Protein AF-A0A1S8C4P8-F1 (afdb_monomer_lite)

Radius of gyration: 25.52 Å; chains: 1; bounding box: 87×51×57 Å

Foldseek 3Di:
DDDDDDDDDDDPDDDDDDDDDDDDDDDDPPDDDDDDDDDDDPPPPPPDPPDDPPPPVDQKDKDWQFPDFDDDPCPLAHQDVNDHDDVSSVVVVCNTGVPVVVCVVVVWDKDWDFQDADPVGGTTTMMITGGVPVVVVVVVVNVVSCVVRPCPPRDDPVD

Secondary structure (DSSP, 8-state):
-------------PPPPP---PPPPPPPP-----S-------PPP--PPP--TT-TT-SSEEEES-SSPPPPTTTTTS-BTTB-SHHHHHHHHHHHTTTHHHHHHH---EEEEEEEE-TTS-EEEEEEE--TT-HHHHHHHHHHHHHHS--TT---TT-

Structure (mmCIF, N/CA/C/O backbone):
data_AF-A0A1S8C4P8-F1
#
_entry.id   AF-A0A1S8C4P8-F1
#
loop_
_atom_site.group_PDB
_atom_site.id
_atom_site.type_symbol
_atom_site.label_atom_id
_atom_site.label_alt_id
_atom_site.label_comp_id
_atom_site.label_asym_id
_atom_site.label_entity_id
_atom_site.label_seq_id
_atom_site.pdbx_PDB_ins_code
_atom_site.Cartn_x
_atom_site.Cartn_y
_atom_site.Cartn_z
_atom_site.occupancy
_atom_site.B_iso_or_equiv
_atom_site.auth_seq_id
_atom_site.auth_comp_id
_atom_site.auth_asym_id
_atom_site.auth_atom_id
_atom_site.pdbx_PDB_model_num
ATOM 1 N N . MET A 1 1 ? 58.813 -31.961 -1.786 1.00 43.78 1 MET A N 1
ATOM 2 C CA . MET A 1 1 ? 57.890 -30.945 -2.345 1.00 43.78 1 MET A CA 1
ATOM 3 C C . MET A 1 1 ? 57.169 -31.610 -3.517 1.00 43.78 1 MET A C 1
ATOM 5 O O . MET A 1 1 ? 57.755 -31.668 -4.580 1.00 43.78 1 MET A O 1
ATOM 9 N N . GLY A 1 2 ? 56.056 -32.346 -3.392 1.00 32.25 2 GLY A N 1
ATOM 10 C CA . GLY A 1 2 ? 54.810 -32.097 -2.646 1.00 32.25 2 GLY A CA 1
ATOM 11 C C . GLY A 1 2 ? 53.901 -31.171 -3.472 1.00 32.25 2 GLY A C 1
ATOM 12 O O . GLY A 1 2 ? 54.128 -29.974 -3.393 1.00 32.25 2 GLY A O 1
ATOM 13 N N . ALA A 1 3 ? 53.168 -31.704 -4.469 1.00 34.41 3 ALA A N 1
ATOM 14 C CA . ALA A 1 3 ? 51.688 -31.753 -4.601 1.00 34.41 3 ALA A CA 1
ATOM 15 C C . ALA A 1 3 ? 50.987 -30.369 -4.510 1.00 34.41 3 ALA A C 1
ATOM 17 O O . ALA A 1 3 ? 51.318 -29.574 -3.648 1.00 34.41 3 ALA A O 1
ATOM 18 N N . VAL A 1 4 ? 50.011 -29.984 -5.340 1.00 37.03 4 VAL A N 1
ATOM 19 C CA . VAL A 1 4 ? 48.684 -30.594 -5.543 1.00 37.03 4 VAL A CA 1
ATOM 20 C C . VAL A 1 4 ? 48.044 -29.963 -6.799 1.00 37.03 4 VAL A C 1
ATOM 22 O O . VAL A 1 4 ? 48.158 -28.758 -7.014 1.00 37.03 4 VAL A O 1
ATOM 25 N N . GLY A 1 5 ? 47.367 -30.772 -7.621 1.00 34.94 5 GLY A N 1
ATOM 26 C CA . GLY A 1 5 ? 46.522 -30.311 -8.727 1.00 34.94 5 GLY A CA 1
ATOM 27 C C . GLY A 1 5 ? 45.109 -29.929 -8.278 1.00 34.94 5 GLY A C 1
ATOM 28 O O . GLY A 1 5 ? 44.652 -30.364 -7.227 1.00 34.94 5 GLY A O 1
ATOM 29 N N . HIS A 1 6 ? 44.381 -29.181 -9.109 1.00 34.62 6 HIS A N 1
ATOM 30 C CA . HIS A 1 6 ? 42.931 -29.072 -8.964 1.00 34.62 6 HIS A CA 1
ATOM 31 C C . HIS A 1 6 ? 42.226 -29.252 -10.308 1.00 34.62 6 HIS A C 1
ATOM 33 O O . HIS A 1 6 ? 42.288 -28.419 -11.207 1.00 34.62 6 HIS A O 1
ATOM 39 N N . HIS A 1 7 ? 41.558 -30.398 -10.399 1.00 34.75 7 HIS A N 1
ATOM 40 C CA . HIS A 1 7 ? 40.486 -30.712 -11.327 1.00 34.75 7 HIS A CA 1
ATOM 41 C C . HIS A 1 7 ? 39.233 -29.903 -10.934 1.00 34.75 7 HIS A C 1
ATOM 43 O O . HIS A 1 7 ? 38.901 -29.821 -9.750 1.00 34.75 7 HIS A O 1
ATOM 49 N N . ALA A 1 8 ? 38.504 -29.380 -11.918 1.00 36.59 8 ALA A N 1
ATOM 50 C CA . ALA A 1 8 ? 37.075 -29.058 -11.832 1.00 36.59 8 ALA A CA 1
ATOM 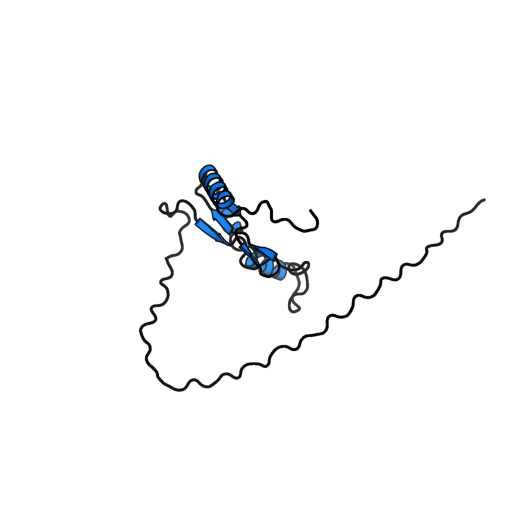51 C C . ALA A 1 8 ? 36.512 -29.248 -13.255 1.00 36.59 8 ALA A C 1
ATOM 53 O O . ALA A 1 8 ? 36.852 -28.496 -14.161 1.00 36.59 8 ALA A O 1
ATOM 54 N N . ALA A 1 9 ? 35.973 -30.418 -13.607 1.00 36.00 9 ALA A N 1
ATOM 55 C CA . ALA A 1 9 ? 34.616 -30.897 -13.312 1.00 36.00 9 ALA A CA 1
ATOM 56 C C . ALA A 1 9 ? 33.538 -29.942 -13.857 1.00 36.00 9 ALA A C 1
ATOM 58 O O . ALA A 1 9 ? 33.342 -28.838 -13.359 1.00 36.00 9 ALA A O 1
ATOM 59 N N . GLY A 1 10 ? 32.884 -30.386 -14.932 1.00 33.56 10 GLY A N 1
ATOM 60 C CA . GLY A 1 10 ? 31.902 -29.623 -15.684 1.00 33.56 10 GLY A CA 1
ATOM 61 C C . GLY A 1 10 ? 30.528 -29.539 -15.027 1.00 33.56 10 GLY A C 1
ATOM 62 O O . GLY A 1 10 ? 30.098 -30.430 -14.302 1.00 33.56 10 GLY A O 1
ATOM 63 N N . GLY A 1 11 ? 29.810 -28.483 -15.396 1.00 31.20 11 GLY A N 1
ATOM 64 C CA . GLY A 1 11 ? 28.367 -28.364 -15.262 1.00 31.20 11 GLY A CA 1
ATOM 65 C C . GLY A 1 11 ? 27.824 -27.726 -16.533 1.00 31.20 11 GLY A C 1
ATOM 66 O O . GLY A 1 11 ? 27.981 -26.527 -16.744 1.00 31.20 11 GLY A O 1
ATOM 67 N N . ARG A 1 12 ? 27.227 -28.533 -17.418 1.00 35.56 12 ARG A N 1
ATOM 68 C CA . ARG A 1 12 ? 26.426 -28.029 -18.539 1.00 35.56 12 ARG A CA 1
ATOM 69 C C . ARG A 1 12 ? 25.184 -27.366 -17.948 1.00 35.56 12 ARG A C 1
ATOM 71 O O . ARG A 1 12 ? 24.341 -28.058 -17.387 1.00 35.56 12 ARG A O 1
ATOM 78 N N . VAL A 1 13 ? 25.062 -26.050 -18.087 1.00 38.53 13 VAL A N 1
ATOM 79 C CA . VAL A 1 13 ? 23.787 -25.367 -17.854 1.00 38.53 13 VAL A CA 1
ATOM 80 C C . VAL A 1 13 ? 22.881 -25.724 -19.028 1.00 38.53 13 VAL A C 1
ATOM 82 O O . VAL A 1 13 ? 23.173 -25.391 -20.177 1.00 38.53 13 VAL A O 1
ATOM 85 N N . ALA A 1 14 ? 21.831 -26.491 -18.743 1.00 37.50 14 ALA A N 1
ATOM 86 C CA . ALA A 1 14 ? 20.789 -26.818 -19.701 1.00 37.50 14 ALA A CA 1
ATOM 87 C C . ALA A 1 14 ? 20.156 -25.518 -20.222 1.00 37.50 14 ALA A C 1
ATOM 89 O O . ALA A 1 14 ? 19.721 -24.674 -19.439 1.00 37.50 14 ALA A O 1
ATOM 90 N N . GLY A 1 15 ? 20.143 -25.350 -21.546 1.00 32.50 15 GLY A N 1
ATOM 91 C CA . GLY A 1 15 ? 19.503 -24.218 -22.203 1.00 32.50 15 GLY A CA 1
ATOM 92 C C . GLY A 1 15 ? 18.011 -24.184 -21.885 1.00 32.50 15 GLY A C 1
ATOM 93 O O . GLY A 1 15 ? 17.302 -25.167 -22.099 1.00 32.50 15 GLY A O 1
ATOM 94 N N . ALA A 1 16 ? 17.542 -23.049 -21.373 1.00 35.53 16 ALA A N 1
ATOM 95 C CA . ALA A 1 16 ? 16.120 -22.760 -21.266 1.00 35.53 16 ALA A CA 1
ATOM 96 C C . ALA A 1 16 ? 15.500 -22.710 -22.679 1.00 35.53 16 ALA A C 1
ATOM 98 O O . ALA A 1 16 ? 16.127 -22.163 -23.593 1.00 35.53 16 ALA A O 1
ATOM 99 N N . PRO A 1 17 ? 14.297 -23.270 -22.898 1.00 35.81 17 PRO A N 1
ATOM 100 C CA . PRO A 1 17 ? 13.660 -23.224 -24.205 1.00 35.81 17 PRO A CA 1
ATOM 101 C C . PRO A 1 17 ? 13.268 -21.783 -24.552 1.00 35.81 17 PRO A C 1
ATOM 103 O O . PRO A 1 17 ? 12.730 -21.047 -23.724 1.00 35.81 17 PRO A O 1
ATOM 106 N N . ALA A 1 18 ? 13.547 -21.390 -25.795 1.00 37.06 18 ALA A N 1
ATOM 107 C CA . ALA A 1 18 ? 13.141 -20.112 -26.358 1.00 37.06 18 ALA A CA 1
ATOM 108 C C . ALA A 1 18 ? 11.617 -19.950 -26.249 1.00 37.06 18 ALA A C 1
ATOM 110 O O . ALA A 1 18 ? 10.860 -20.777 -26.759 1.00 37.06 18 ALA A O 1
ATOM 111 N N . ALA A 1 19 ? 11.169 -18.879 -25.591 1.00 39.06 19 ALA A N 1
ATOM 112 C CA . ALA A 1 19 ? 9.766 -18.501 -25.570 1.00 39.06 19 ALA A CA 1
ATOM 113 C C . ALA A 1 19 ? 9.319 -18.194 -27.007 1.00 39.06 19 ALA A C 1
ATOM 115 O O . ALA A 1 19 ? 9.785 -17.245 -27.636 1.00 39.06 19 ALA A O 1
ATOM 116 N N . SER A 1 20 ? 8.438 -19.037 -27.540 1.00 36.31 20 SER A N 1
ATOM 117 C CA . SER A 1 20 ? 7.818 -18.862 -28.848 1.00 36.31 20 SER A CA 1
ATOM 118 C C . SER A 1 20 ? 7.053 -17.539 -28.892 1.00 36.31 20 SER A C 1
ATOM 120 O O . SER A 1 20 ? 6.130 -17.326 -28.106 1.00 36.31 20 SER A O 1
ATOM 122 N N . ALA A 1 21 ? 7.433 -16.659 -29.820 1.00 35.75 21 ALA A N 1
ATOM 123 C CA . ALA A 1 21 ? 6.755 -15.397 -30.076 1.00 35.75 21 ALA A CA 1
ATOM 124 C C . ALA A 1 21 ? 5.304 -15.652 -30.517 1.00 35.75 21 ALA A C 1
ATOM 126 O O . ALA A 1 21 ? 5.055 -16.207 -31.587 1.00 35.75 21 ALA A O 1
ATOM 127 N N . HIS A 1 22 ? 4.342 -15.248 -29.689 1.00 33.88 22 HIS A N 1
ATOM 128 C CA . HIS A 1 22 ? 2.934 -15.235 -30.069 1.00 33.88 22 HIS A CA 1
ATOM 129 C C . HIS A 1 22 ? 2.665 -13.989 -30.935 1.00 33.88 22 HIS A C 1
ATOM 131 O O . HIS A 1 22 ? 3.009 -12.883 -30.507 1.00 33.88 22 HIS A O 1
ATOM 137 N N . PRO A 1 23 ? 2.110 -14.121 -32.155 1.00 36.84 23 PRO A N 1
ATOM 138 C CA . PRO A 1 23 ? 1.876 -12.971 -33.020 1.00 36.84 23 PRO A CA 1
ATOM 139 C C . PRO A 1 23 ? 0.803 -12.044 -32.437 1.00 36.84 23 PRO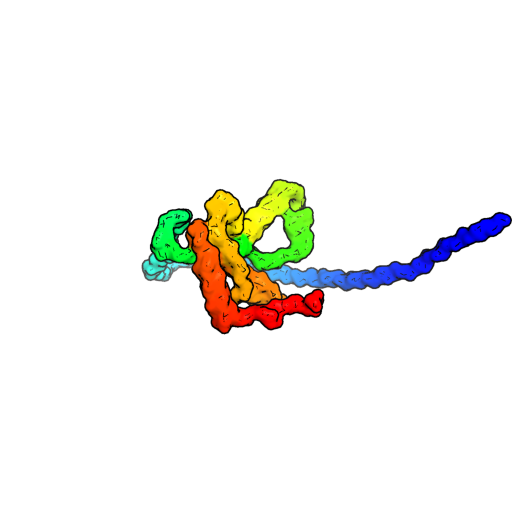 A C 1
ATOM 141 O O . PRO A 1 23 ? -0.261 -12.484 -32.008 1.00 36.84 23 PRO A O 1
ATOM 144 N N . LEU A 1 24 ? 1.093 -10.741 -32.454 1.00 37.44 24 LEU A N 1
ATOM 145 C CA . LEU A 1 24 ? 0.149 -9.682 -32.097 1.00 37.44 24 LEU A CA 1
ATOM 146 C C . LEU A 1 24 ? -1.084 -9.727 -33.023 1.00 37.44 24 LEU A C 1
ATOM 148 O O . LEU A 1 24 ? -0.922 -9.919 -34.233 1.00 37.44 24 LEU A O 1
ATOM 152 N N . PRO A 1 25 ? -2.305 -9.504 -32.504 1.00 37.41 25 PRO A N 1
ATOM 153 C CA . PRO A 1 25 ? -3.499 -9.444 -33.338 1.00 37.41 25 PRO A CA 1
ATOM 154 C C . PRO A 1 25 ? -3.440 -8.253 -34.317 1.00 37.41 25 PRO A C 1
ATOM 156 O O . PRO A 1 25 ? -2.835 -7.218 -34.009 1.00 37.41 25 PRO A O 1
ATOM 159 N N . PRO A 1 26 ? -4.062 -8.368 -35.506 1.00 39.53 26 PRO A N 1
ATOM 160 C CA . PRO A 1 26 ? -4.001 -7.333 -36.529 1.00 39.53 26 PRO A CA 1
ATOM 161 C C . PRO A 1 26 ? -4.684 -6.042 -36.068 1.00 39.53 26 PRO A C 1
ATOM 163 O O . PRO A 1 26 ? -5.746 -6.059 -35.445 1.00 39.53 26 PRO A O 1
ATOM 166 N N . ARG A 1 27 ? -4.070 -4.905 -36.421 1.00 43.75 27 ARG A N 1
ATOM 167 C CA . ARG A 1 27 ? -4.597 -3.558 -36.166 1.00 43.75 27 ARG A CA 1
ATOM 168 C C . ARG A 1 27 ? -6.025 -3.448 -36.706 1.00 43.75 27 ARG A C 1
ATOM 170 O O . ARG A 1 27 ? -6.236 -3.539 -37.916 1.00 43.75 27 ARG A O 1
ATOM 177 N N . ALA A 1 28 ? -6.985 -3.220 -35.811 1.00 36.62 28 ALA A N 1
ATOM 178 C CA . ALA A 1 28 ? -8.348 -2.882 -36.189 1.00 36.62 28 ALA A CA 1
ATOM 179 C C . ALA A 1 28 ? -8.315 -1.622 -37.066 1.00 36.62 28 ALA A C 1
ATOM 181 O O . ALA A 1 28 ? -7.808 -0.575 -36.657 1.00 36.62 28 ALA A O 1
ATOM 182 N N . ARG A 1 29 ? -8.804 -1.740 -38.305 1.00 35.75 29 ARG A N 1
ATOM 183 C CA . ARG A 1 29 ? -8.990 -0.589 -39.191 1.00 35.75 29 ARG A CA 1
ATOM 184 C C . ARG A 1 29 ? -10.010 0.340 -38.540 1.00 35.75 29 ARG A C 1
ATOM 186 O O . ARG A 1 29 ? -11.087 -0.111 -38.163 1.00 35.75 29 ARG A O 1
ATOM 193 N N . ALA A 1 30 ? -9.667 1.621 -38.427 1.00 36.66 30 ALA A N 1
ATOM 194 C CA . ALA A 1 30 ? -10.606 2.659 -38.033 1.00 36.66 30 ALA A CA 1
ATOM 195 C C . ALA A 1 30 ? -11.768 2.673 -39.041 1.00 36.66 30 ALA A C 1
ATOM 197 O O . ALA A 1 30 ? -11.606 3.095 -40.185 1.00 36.66 30 ALA A O 1
ATOM 198 N N . GLY A 1 31 ? -12.916 2.130 -38.636 1.00 32.81 31 GLY A N 1
ATOM 199 C CA . GLY A 1 31 ? -14.156 2.241 -39.389 1.00 32.81 31 GLY A CA 1
ATOM 200 C C . GLY A 1 31 ? -14.630 3.688 -39.347 1.00 32.81 31 GLY A C 1
ATOM 201 O O . GLY A 1 31 ? -14.720 4.280 -38.273 1.00 32.81 31 GLY A O 1
ATOM 202 N N . ALA A 1 32 ? -14.903 4.262 -40.516 1.00 36.88 32 ALA A N 1
ATOM 203 C CA . ALA A 1 32 ? -15.527 5.570 -40.629 1.00 36.88 32 ALA A CA 1
ATOM 204 C C . ALA A 1 32 ? -16.896 5.548 -39.926 1.00 36.88 32 ALA A C 1
ATOM 206 O O . ALA A 1 32 ? -17.772 4.756 -40.272 1.00 36.88 32 ALA A O 1
ATOM 207 N N . VAL A 1 33 ? -17.059 6.408 -38.921 1.00 39.22 33 VAL A N 1
ATOM 208 C CA . VAL A 1 33 ? -18.328 6.637 -38.223 1.00 39.22 33 VAL A CA 1
ATOM 209 C C . VAL A 1 33 ? -19.233 7.458 -39.143 1.00 39.22 33 VAL A C 1
ATOM 211 O O . VAL A 1 33 ? -18.907 8.589 -39.496 1.00 39.22 33 VAL A O 1
ATOM 214 N N . GLY A 1 34 ? -20.351 6.863 -39.566 1.00 36.47 34 GLY A N 1
ATOM 215 C CA . GLY A 1 34 ? -21.430 7.559 -40.270 1.00 36.47 34 GLY A CA 1
ATOM 216 C C . GLY A 1 34 ? -22.225 8.484 -39.335 1.00 36.47 34 GLY A C 1
ATOM 217 O O . GLY A 1 34 ? -22.136 8.348 -38.112 1.00 36.47 34 GLY A O 1
ATOM 218 N N . PRO A 1 35 ? -23.001 9.438 -39.876 1.00 37.56 35 PRO A N 1
ATOM 219 C CA . PRO A 1 35 ? -23.631 10.470 -39.068 1.00 37.56 35 PRO A CA 1
ATOM 220 C C . PRO A 1 35 ? -24.903 9.961 -38.372 1.00 37.56 35 PRO A C 1
ATOM 222 O O . PRO A 1 35 ? -25.773 9.370 -39.003 1.00 37.56 35 PRO A O 1
ATOM 225 N N . GLY A 1 36 ? -25.011 10.278 -37.078 1.00 40.22 36 GLY A N 1
ATOM 226 C CA . GLY A 1 36 ? -26.269 10.542 -36.373 1.00 40.22 36 GLY A CA 1
ATOM 227 C C . GLY A 1 36 ? -27.122 9.342 -35.954 1.00 40.22 36 GLY A C 1
ATOM 228 O O . GLY A 1 36 ? -27.976 8.889 -36.710 1.00 40.22 36 GLY A O 1
ATOM 229 N N . ARG A 1 37 ? -27.004 8.940 -34.681 1.00 39.03 37 ARG A N 1
ATOM 230 C CA . ARG A 1 37 ? -28.150 8.508 -33.860 1.00 39.03 37 ARG A CA 1
ATOM 231 C C . ARG A 1 37 ? -27.999 9.110 -32.461 1.00 39.03 37 ARG A C 1
ATOM 233 O O . ARG A 1 37 ? -26.884 9.199 -31.958 1.00 39.03 37 ARG A O 1
ATOM 240 N N . ASP A 1 38 ? -29.121 9.576 -31.926 1.00 38.06 38 ASP A N 1
ATOM 241 C CA . ASP A 1 38 ? -29.275 10.518 -30.817 1.00 38.06 38 ASP A CA 1
ATOM 242 C C . ASP A 1 38 ? -28.307 10.353 -29.641 1.00 38.06 38 ASP A C 1
ATOM 244 O O . ASP A 1 38 ? -28.247 9.317 -28.977 1.00 38.06 38 ASP A O 1
ATOM 248 N N . ALA A 1 39 ? -27.613 11.452 -29.342 1.00 41.28 39 ALA A N 1
ATOM 249 C CA . ALA A 1 39 ? -26.961 11.685 -28.068 1.00 41.28 39 ALA A CA 1
ATOM 250 C C . ALA A 1 39 ? -28.047 11.901 -27.003 1.00 41.28 39 ALA A C 1
ATOM 252 O O . ALA A 1 39 ? -28.427 13.028 -26.702 1.00 41.28 39 ALA A O 1
ATOM 253 N N . GLY A 1 40 ? -28.571 10.808 -26.447 1.00 38.31 40 GLY A N 1
ATOM 254 C CA . GLY A 1 40 ? -29.172 10.872 -25.120 1.00 38.31 40 GLY A CA 1
ATOM 255 C C . GLY A 1 40 ? -28.107 11.384 -24.153 1.00 38.31 40 GLY A C 1
ATOM 256 O O . GLY A 1 40 ? -26.979 10.897 -24.200 1.00 38.31 40 GLY A O 1
ATOM 257 N N . ASP A 1 41 ? -28.449 12.387 -23.344 1.00 44.34 41 ASP A N 1
ATOM 258 C CA . ASP A 1 41 ? -27.575 13.050 -22.372 1.00 44.34 41 ASP A CA 1
ATOM 259 C C . ASP A 1 41 ? -26.762 12.046 -21.535 1.00 44.34 41 ASP A C 1
ATOM 261 O O . ASP A 1 41 ? -27.170 11.600 -20.459 1.00 44.34 41 ASP A O 1
ATOM 265 N N . VAL A 1 42 ? -25.563 11.698 -22.009 1.00 47.94 42 VAL A N 1
ATOM 266 C CA . VAL A 1 42 ? -24.545 11.039 -21.195 1.00 47.94 42 VAL A CA 1
ATOM 267 C C . VAL A 1 42 ? -23.923 12.142 -20.359 1.00 47.94 42 VAL A C 1
ATOM 269 O O . VAL A 1 42 ? -22.938 12.771 -20.745 1.00 47.94 42 VAL A O 1
ATOM 272 N N . HIS A 1 43 ? -24.544 12.411 -19.211 1.00 39.22 43 HIS A N 1
ATOM 273 C CA . HIS A 1 43 ? -23.963 13.283 -18.201 1.00 39.22 43 HIS A CA 1
ATOM 274 C C . HIS A 1 43 ? -22.580 12.714 -17.840 1.00 39.22 43 HIS A C 1
ATOM 276 O O . HIS A 1 43 ? -22.514 11.570 -17.374 1.00 39.22 43 HIS A O 1
ATOM 282 N N . PRO A 1 44 ? -21.468 13.444 -18.057 1.00 46.81 44 PRO A N 1
ATOM 283 C CA . PRO A 1 44 ? -20.151 12.949 -17.675 1.00 46.81 44 PRO A CA 1
ATOM 284 C C . PRO A 1 44 ? -20.180 12.614 -16.178 1.00 46.81 44 PRO A C 1
ATOM 286 O O . PRO A 1 44 ? -20.800 13.367 -15.412 1.00 46.81 44 PRO A O 1
ATOM 289 N N . PRO A 1 45 ? -19.559 11.504 -15.727 1.00 44.75 45 PRO A N 1
ATOM 290 C CA . PRO A 1 45 ? -19.534 11.182 -14.308 1.00 44.75 45 PRO A CA 1
ATOM 291 C C . PRO A 1 45 ? -19.015 12.414 -13.579 1.00 44.75 45 PRO A C 1
ATOM 293 O O . PRO A 1 45 ? -17.937 12.919 -13.899 1.00 44.75 45 PRO A O 1
ATOM 296 N N . ARG A 1 46 ? -19.825 12.957 -12.661 1.00 46.84 46 ARG A N 1
ATOM 297 C CA . ARG A 1 46 ? -19.433 14.129 -11.880 1.00 46.84 46 ARG A CA 1
ATOM 298 C C . ARG A 1 46 ? -18.199 13.722 -11.093 1.00 46.84 46 ARG A C 1
ATOM 300 O O . ARG A 1 46 ? -18.312 13.040 -10.076 1.00 46.84 46 ARG A O 1
ATOM 307 N N . LEU A 1 47 ? -17.029 14.106 -11.591 1.00 47.81 47 LEU A N 1
ATOM 308 C CA . LEU A 1 47 ? -15.789 13.987 -10.852 1.00 47.81 47 LEU A CA 1
ATOM 309 C C . LEU A 1 47 ? -16.010 14.801 -9.581 1.00 47.81 47 LEU A C 1
ATOM 311 O O . LEU A 1 47 ? -16.233 16.012 -9.641 1.00 47.81 47 LEU A O 1
ATOM 315 N N . ARG A 1 48 ? -16.056 14.121 -8.429 1.00 50.59 48 ARG A N 1
ATOM 316 C CA . ARG A 1 48 ? -16.054 14.827 -7.147 1.00 50.59 48 ARG A CA 1
ATOM 317 C C . ARG A 1 48 ? -14.827 15.741 -7.146 1.00 50.59 48 ARG A C 1
ATOM 319 O O . ARG A 1 48 ? -13.785 15.333 -7.668 1.00 50.59 48 ARG A O 1
ATOM 326 N N . PRO A 1 49 ? -14.945 16.959 -6.592 1.00 49.22 49 PRO A N 1
ATOM 327 C CA . PRO A 1 49 ? -13.787 17.823 -6.443 1.00 49.22 49 PRO A CA 1
ATOM 328 C C . PRO A 1 49 ? -12.667 17.049 -5.730 1.00 49.22 49 PRO A C 1
ATOM 330 O O . PRO A 1 49 ? -12.972 16.176 -4.906 1.00 49.22 49 PRO A O 1
ATOM 333 N N . PRO A 1 50 ? -11.394 17.320 -6.066 1.00 54.19 50 PRO A N 1
ATOM 334 C CA . PRO A 1 50 ? -10.265 16.651 -5.437 1.00 54.19 50 PRO A CA 1
ATOM 335 C C . PRO A 1 50 ? -10.408 16.749 -3.919 1.00 54.19 50 PRO A C 1
ATOM 337 O O . PRO A 1 50 ? -10.647 17.827 -3.375 1.00 54.19 50 PRO A O 1
ATOM 340 N N . VAL A 1 51 ? -10.325 15.605 -3.239 1.00 57.34 51 VAL A N 1
ATOM 341 C CA . VAL A 1 51 ? -10.410 15.557 -1.779 1.00 57.34 51 VAL A CA 1
ATOM 342 C C . VAL A 1 51 ? -9.224 16.342 -1.236 1.00 57.34 51 VAL A C 1
ATOM 344 O O . VAL A 1 51 ? -8.071 15.951 -1.417 1.00 57.34 51 VAL A O 1
ATOM 347 N N . HIS A 1 52 ? -9.504 17.479 -0.607 1.00 55.34 52 HIS A N 1
ATOM 348 C CA . HIS A 1 52 ? -8.473 18.263 0.048 1.00 55.34 52 HIS A CA 1
ATOM 349 C C . HIS A 1 52 ? -7.934 17.476 1.255 1.00 55.34 52 HIS A C 1
ATOM 351 O O . HIS A 1 52 ? -8.741 16.900 1.989 1.00 55.34 52 HIS A O 1
ATOM 357 N N . PRO A 1 53 ? -6.616 17.510 1.536 1.00 52.00 53 PRO A N 1
ATOM 358 C CA . PRO A 1 53 ? -5.996 16.878 2.712 1.00 52.00 53 PRO A CA 1
ATOM 359 C C . PRO A 1 53 ? -6.531 17.328 4.093 1.00 52.00 53 PRO A C 1
ATOM 361 O O . PRO A 1 53 ? -5.979 16.946 5.116 1.00 52.00 53 PRO A O 1
ATOM 364 N N . GLY A 1 54 ? -7.597 18.135 4.145 1.00 52.69 54 GLY A N 1
ATOM 365 C CA . GLY A 1 54 ? -8.261 18.610 5.360 1.00 52.69 54 GLY A CA 1
ATOM 366 C C . GLY A 1 54 ? -9.783 18.424 5.371 1.00 52.69 54 GLY A C 1
ATOM 367 O O . GLY A 1 54 ? -10.448 19.038 6.204 1.00 52.69 54 GLY A O 1
ATOM 368 N N . ASP A 1 55 ? -10.366 17.626 4.464 1.00 59.22 55 ASP A N 1
ATOM 369 C CA . ASP A 1 55 ? -11.809 17.346 4.497 1.00 59.22 55 ASP A CA 1
ATOM 370 C C . ASP A 1 55 ? -12.177 16.498 5.729 1.00 59.22 55 ASP A C 1
ATOM 372 O O . ASP A 1 55 ? -12.068 15.270 5.747 1.00 59.22 55 ASP A O 1
ATOM 376 N N . GLN A 1 56 ? -12.658 17.174 6.774 1.00 58.44 56 GLN A N 1
ATOM 377 C CA . GLN A 1 56 ? -13.047 16.574 8.050 1.00 58.44 56 GLN A CA 1
ATOM 378 C C . GLN A 1 56 ? -14.340 15.742 7.993 1.00 58.44 56 GLN A C 1
ATOM 380 O O . GLN A 1 56 ? -14.827 15.286 9.034 1.00 58.44 56 GLN A O 1
ATOM 385 N N . ARG A 1 57 ? -14.922 15.507 6.813 1.00 64.06 57 ARG A N 1
ATOM 386 C CA . ARG A 1 57 ? -16.082 14.613 6.661 1.00 64.06 57 ARG A CA 1
ATOM 387 C C . ARG A 1 57 ? -15.677 13.159 6.456 1.00 64.06 57 ARG A C 1
ATOM 389 O O . ARG A 1 57 ? -16.407 12.263 6.874 1.00 64.06 57 ARG A O 1
ATOM 396 N N . LEU A 1 58 ? -14.516 12.913 5.850 1.00 60.88 58 LEU A N 1
ATOM 397 C CA . LEU A 1 58 ? -13.978 11.567 5.674 1.00 60.88 58 LEU A CA 1
ATOM 398 C C . LEU A 1 58 ? -13.131 11.202 6.896 1.00 60.88 58 LEU A C 1
ATOM 400 O O . LEU A 1 58 ? -12.280 11.979 7.333 1.00 60.88 58 LEU A O 1
ATOM 404 N N . ARG A 1 59 ? -13.394 10.034 7.487 1.00 78.00 59 ARG A N 1
ATOM 405 C CA . ARG A 1 59 ? -12.560 9.485 8.571 1.00 78.00 59 ARG A CA 1
ATOM 406 C C . ARG A 1 59 ? -11.398 8.655 8.037 1.00 78.00 59 ARG A C 1
ATOM 408 O O . ARG A 1 59 ? -10.343 8.628 8.649 1.00 78.00 59 ARG A O 1
ATOM 415 N N . VAL A 1 60 ? -11.584 8.036 6.872 1.00 91.19 60 VAL A N 1
ATOM 416 C CA . VAL A 1 60 ? -10.553 7.274 6.169 1.00 91.19 60 VAL A CA 1
ATOM 417 C C . VAL A 1 60 ? -10.665 7.553 4.674 1.00 91.19 60 VAL A C 1
ATOM 419 O O . VAL A 1 60 ? -11.770 7.551 4.124 1.00 91.19 60 VAL A O 1
ATOM 422 N N . LEU A 1 61 ? -9.530 7.791 4.020 1.00 93.88 61 LEU A N 1
ATOM 423 C CA . LEU A 1 61 ? -9.424 7.827 2.565 1.00 93.88 61 LEU A CA 1
ATOM 424 C C . LEU A 1 61 ? -8.971 6.460 2.045 1.00 93.88 61 LEU A C 1
ATOM 426 O O . LEU A 1 61 ? -8.082 5.831 2.617 1.00 93.88 61 LEU A O 1
ATOM 430 N N . LEU A 1 62 ? -9.597 6.024 0.951 1.00 93.81 62 LEU A N 1
ATOM 431 C CA . LEU A 1 62 ? -9.317 4.765 0.269 1.00 93.81 62 LEU A CA 1
ATOM 432 C C . LEU A 1 62 ? -8.644 5.041 -1.077 1.00 93.81 62 LEU A C 1
ATOM 434 O O . LEU A 1 62 ? -9.183 5.790 -1.894 1.00 93.81 62 LEU A O 1
ATOM 438 N N . ALA A 1 63 ? -7.502 4.407 -1.319 1.00 93.31 63 ALA A N 1
ATOM 439 C CA . ALA A 1 63 ? -6.783 4.465 -2.589 1.00 93.31 63 ALA A CA 1
ATOM 440 C C . ALA A 1 63 ? -6.090 3.122 -2.868 1.00 93.31 63 ALA A C 1
ATOM 442 O O . ALA A 1 63 ? -5.834 2.366 -1.932 1.00 93.31 63 ALA A O 1
ATOM 443 N N . PRO A 1 64 ? -5.755 2.780 -4.120 1.00 94.06 64 PRO A N 1
ATOM 444 C CA . PRO A 1 64 ? -4.807 1.699 -4.358 1.00 94.06 64 PRO A CA 1
ATOM 445 C C . PRO A 1 64 ? -3.409 2.112 -3.863 1.00 94.06 64 PRO A C 1
ATOM 447 O O . PRO A 1 64 ? -3.047 3.288 -3.916 1.00 94.06 64 PRO A O 1
ATOM 450 N N . VAL A 1 65 ? -2.603 1.155 -3.395 1.00 96.06 65 VAL A N 1
ATOM 451 C CA . VAL A 1 65 ? -1.207 1.438 -2.994 1.00 96.06 65 VAL A CA 1
ATOM 452 C C . VAL A 1 65 ? -0.347 1.718 -4.228 1.00 96.06 65 VAL A C 1
ATOM 454 O O . VAL A 1 65 ? 0.373 2.713 -4.285 1.00 96.06 65 VAL A O 1
ATOM 457 N N . CYS A 1 66 ? -0.446 0.843 -5.231 1.00 96.12 66 CYS A N 1
ATOM 458 C CA . CYS A 1 66 ? 0.240 0.964 -6.516 1.00 96.12 66 CYS A CA 1
ATOM 459 C C . CYS A 1 66 ? -0.789 1.157 -7.634 1.00 96.12 66 CYS A C 1
ATOM 461 O O . CYS A 1 66 ? -1.888 0.609 -7.571 1.00 96.12 66 CYS A O 1
ATOM 463 N N . THR A 1 67 ? -0.441 1.905 -8.679 1.00 95.38 67 THR A N 1
ATOM 464 C CA . THR A 1 67 ? -1.335 2.137 -9.8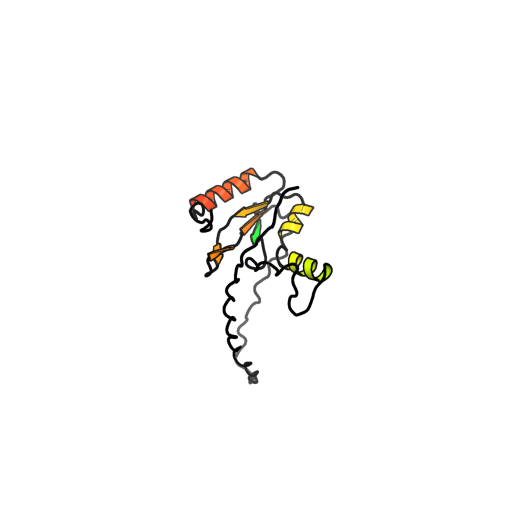35 1.00 95.38 67 THR A CA 1
ATOM 465 C C . THR A 1 67 ? -1.240 1.032 -10.893 1.00 95.38 67 THR A C 1
ATOM 467 O O . THR A 1 67 ? -1.978 1.045 -11.876 1.00 95.38 67 THR A O 1
ATOM 470 N N . LEU A 1 68 ? -0.324 0.080 -10.700 1.00 94.94 68 LEU A N 1
ATOM 471 C CA . LEU A 1 68 ? -0.072 -1.057 -11.576 1.00 94.94 68 LEU A CA 1
ATOM 472 C C . LEU A 1 68 ? 0.039 -2.339 -10.733 1.00 94.94 68 LEU A C 1
ATOM 474 O O . LEU A 1 68 ? 0.494 -2.267 -9.588 1.00 94.94 68 LEU A O 1
ATOM 478 N N . PRO A 1 69 ? -0.303 -3.515 -11.293 1.00 94.75 69 PRO A N 1
ATOM 479 C CA . PRO A 1 69 ? 0.002 -4.801 -10.667 1.00 94.75 69 PRO A CA 1
ATOM 480 C C . PRO A 1 69 ? 1.512 -5.003 -10.457 1.00 94.75 69 PRO A C 1
ATOM 482 O O . PRO A 1 69 ? 2.304 -4.334 -11.136 1.00 94.75 69 PRO A O 1
ATOM 485 N N . PRO A 1 70 ? 1.925 -5.954 -9.591 1.00 95.06 70 PRO A N 1
ATOM 486 C CA . PRO A 1 70 ? 3.332 -6.274 -9.375 1.00 95.06 70 PRO A CA 1
ATOM 487 C C . PRO A 1 70 ? 4.086 -6.477 -10.690 1.00 95.06 70 PRO A C 1
ATOM 489 O O . PRO A 1 70 ? 3.607 -7.133 -11.619 1.00 95.06 70 PRO A O 1
ATOM 492 N N . ARG A 1 71 ? 5.258 -5.849 -10.789 1.00 94.94 71 ARG A N 1
ATOM 493 C CA . ARG A 1 71 ? 6.063 -5.846 -12.013 1.00 94.94 71 ARG A CA 1
ATOM 494 C C . ARG A 1 71 ? 7.083 -6.984 -11.992 1.00 94.94 71 ARG A C 1
ATOM 496 O O . ARG A 1 71 ? 7.592 -7.305 -10.920 1.00 94.94 71 ARG A O 1
ATOM 503 N N . PRO A 1 72 ? 7.411 -7.574 -13.156 1.00 93.25 72 PRO A N 1
ATOM 504 C CA . PRO A 1 72 ? 8.503 -8.533 -13.248 1.00 93.25 72 P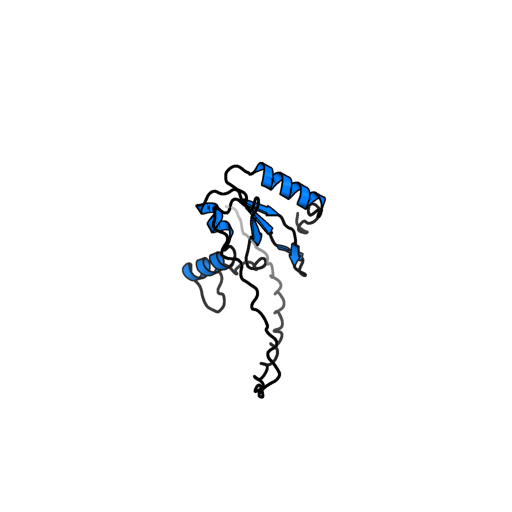RO A CA 1
ATOM 505 C C . PRO A 1 72 ? 9.824 -7.940 -12.752 1.00 93.25 72 PRO A C 1
ATOM 507 O O . PRO A 1 72 ? 10.067 -6.735 -12.876 1.00 93.25 72 PRO A O 1
ATOM 510 N N . VAL A 1 73 ? 10.697 -8.806 -12.239 1.00 92.50 73 VAL A N 1
ATOM 511 C CA . VAL A 1 73 ? 12.078 -8.441 -11.899 1.00 92.50 73 VAL A CA 1
ATOM 512 C C . VAL A 1 73 ? 12.764 -7.839 -13.129 1.00 92.50 73 VAL A C 1
ATOM 514 O O . VAL A 1 73 ? 12.572 -8.316 -14.246 1.00 92.50 73 VAL A O 1
ATOM 517 N N . GLY A 1 74 ? 13.530 -6.766 -12.925 1.00 92.19 74 GLY A N 1
ATOM 518 C CA . GLY A 1 74 ? 14.195 -6.032 -14.003 1.00 92.19 74 GLY A CA 1
ATOM 519 C C . GLY A 1 74 ? 13.327 -4.973 -14.692 1.00 92.19 74 GLY A C 1
ATOM 520 O O . GLY A 1 74 ? 13.807 -4.271 -15.572 1.00 92.19 74 GLY A O 1
ATOM 521 N N . TRP A 1 75 ? 12.046 -4.815 -14.335 1.00 93.56 75 TRP A N 1
ATOM 522 C CA . TRP A 1 75 ? 11.199 -3.795 -14.971 1.00 93.56 75 TRP A CA 1
ATOM 523 C C . TRP A 1 75 ? 11.542 -2.359 -14.533 1.00 93.56 75 TRP A C 1
ATOM 525 O O . TRP A 1 75 ? 11.334 -1.410 -15.289 1.00 93.56 75 TRP A O 1
ATOM 535 N N . PHE A 1 76 ? 12.045 -2.166 -13.310 1.00 92.69 76 PHE A N 1
ATOM 536 C CA . PHE A 1 76 ? 12.324 -0.829 -12.771 1.00 92.69 76 PHE A CA 1
ATOM 537 C C . PHE A 1 76 ? 13.660 -0.250 -13.231 1.00 92.69 76 PHE A C 1
ATOM 539 O O . PHE A 1 76 ? 13.747 0.964 -13.357 1.00 92.69 76 PHE A O 1
ATOM 546 N N . ASP A 1 77 ? 14.642 -1.085 -13.542 1.00 90.81 77 ASP A N 1
ATOM 547 C CA . ASP A 1 77 ? 16.043 -0.739 -13.830 1.00 90.81 77 ASP A CA 1
ATOM 548 C C . ASP A 1 77 ? 16.556 -1.317 -15.164 1.00 90.81 77 ASP A C 1
ATOM 550 O O . ASP A 1 77 ? 17.627 -0.949 -15.646 1.00 90.81 77 ASP A O 1
ATOM 554 N N . GLY A 1 78 ? 15.794 -2.218 -15.787 1.00 88.94 78 GLY A N 1
ATOM 555 C CA . GLY A 1 78 ? 16.130 -2.814 -17.074 1.00 88.94 78 GLY A CA 1
ATOM 556 C C . GLY A 1 78 ? 15.714 -1.972 -18.287 1.00 88.94 78 GLY A C 1
ATOM 557 O O . GLY A 1 78 ? 14.970 -0.992 -18.171 1.00 88.94 78 GLY A O 1
ATOM 558 N N . PRO A 1 79 ? 16.169 -2.372 -19.490 1.00 87.56 79 PRO A N 1
ATOM 559 C CA . PRO A 1 79 ? 15.795 -1.724 -20.740 1.00 87.56 79 PRO A CA 1
ATOM 560 C C . PRO A 1 79 ? 14.330 -2.019 -21.068 1.00 87.56 79 PRO A C 1
ATOM 562 O O . PRO A 1 79 ? 13.989 -3.085 -21.580 1.00 87.56 79 PRO A O 1
ATOM 565 N N . VAL A 1 80 ? 13.458 -1.052 -20.795 1.00 78.94 80 VAL A N 1
ATOM 566 C CA . VAL A 1 80 ? 12.044 -1.100 -21.187 1.00 78.94 80 VAL A CA 1
ATOM 567 C C . VAL A 1 80 ? 11.871 -0.198 -22.400 1.00 78.94 80 VAL A C 1
ATOM 569 O O . VAL A 1 80 ? 12.224 0.978 -22.352 1.00 78.94 80 VAL A O 1
ATOM 572 N N . ASP A 1 81 ? 11.381 -0.761 -23.506 1.00 83.38 81 ASP A N 1
ATOM 573 C CA . ASP A 1 81 ? 11.197 -0.059 -24.785 1.00 83.38 81 ASP A CA 1
ATOM 574 C C . ASP A 1 81 ? 12.470 0.651 -25.296 1.00 83.38 81 ASP A C 1
ATOM 576 O O . ASP A 1 81 ? 12.412 1.694 -25.942 1.00 83.38 81 ASP A O 1
ATOM 580 N N . GLY A 1 82 ? 13.645 0.088 -24.986 1.00 83.62 82 GLY A N 1
ATOM 581 C CA . GLY A 1 82 ? 14.947 0.646 -25.369 1.00 83.62 82 GLY A CA 1
ATOM 582 C C . GLY A 1 82 ? 15.396 1.858 -24.544 1.00 83.62 82 GLY A C 1
ATOM 583 O O . GLY A 1 82 ? 16.444 2.429 -24.841 1.00 83.62 82 GLY A O 1
ATOM 584 N N . VAL A 1 83 ? 14.646 2.243 -23.508 1.00 84.06 83 VAL A N 1
ATOM 585 C CA . VAL A 1 83 ? 14.969 3.376 -22.632 1.00 84.06 83 VAL A CA 1
ATOM 586 C C . VAL A 1 83 ? 15.586 2.876 -21.327 1.00 84.06 83 VAL A C 1
ATOM 588 O O . VAL A 1 83 ? 15.004 2.045 -20.627 1.00 84.06 83 VAL A O 1
ATOM 591 N N . THR A 1 84 ? 16.749 3.422 -20.973 1.00 89.00 84 THR A N 1
ATOM 592 C CA . THR A 1 84 ? 17.492 3.101 -19.745 1.00 89.00 84 THR A CA 1
ATOM 593 C C . THR A 1 84 ? 17.946 4.365 -19.015 1.00 89.00 84 THR A C 1
ATOM 595 O O . THR A 1 84 ? 17.973 5.459 -19.583 1.00 89.00 84 THR A O 1
ATOM 598 N N . GLY A 1 85 ? 18.325 4.201 -17.747 1.00 92.88 85 GLY A N 1
ATOM 599 C CA . GLY A 1 85 ? 18.978 5.229 -16.943 1.00 92.88 85 GLY A CA 1
ATOM 600 C C . GLY A 1 85 ? 18.090 5.790 -15.836 1.00 92.88 85 GLY A C 1
ATOM 601 O O . GLY A 1 85 ? 16.864 5.784 -15.925 1.00 92.88 85 GLY A O 1
ATOM 602 N N . GLY A 1 86 ? 18.733 6.346 -14.805 1.00 93.38 86 GLY A N 1
ATOM 603 C CA . GLY A 1 86 ? 18.078 6.675 -13.535 1.00 93.38 86 GLY A CA 1
ATOM 604 C C . GLY A 1 86 ? 16.857 7.595 -13.642 1.00 93.38 86 GLY A C 1
ATOM 605 O O . GLY A 1 86 ? 15.913 7.442 -12.874 1.00 93.38 86 GLY A O 1
ATOM 606 N N . ALA A 1 87 ? 16.818 8.512 -14.616 1.00 93.00 87 ALA A N 1
ATOM 607 C CA . ALA A 1 87 ? 15.635 9.342 -14.852 1.00 93.00 87 ALA A CA 1
ATOM 608 C C . ALA A 1 87 ? 14.431 8.508 -15.325 1.00 93.00 87 ALA A C 1
ATOM 610 O O . ALA A 1 87 ? 13.327 8.667 -14.807 1.00 93.00 87 ALA A O 1
ATOM 611 N N . ALA A 1 88 ? 14.637 7.585 -16.267 1.00 92.00 88 ALA A N 1
ATOM 612 C CA . ALA A 1 88 ? 13.586 6.694 -16.748 1.00 92.00 88 ALA A CA 1
ATOM 613 C C . ALA A 1 88 ? 13.133 5.718 -15.651 1.00 92.00 88 ALA A C 1
ATOM 615 O O . ALA A 1 88 ? 11.933 5.483 -15.489 1.00 92.00 88 ALA A O 1
ATOM 616 N N . ASP A 1 89 ? 14.079 5.208 -14.864 1.00 94.56 89 ASP A N 1
ATOM 617 C CA . ASP A 1 89 ? 13.815 4.329 -13.723 1.00 94.56 89 ASP A CA 1
ATOM 618 C C . ASP A 1 89 ? 12.951 5.044 -12.674 1.00 94.56 89 ASP A C 1
ATOM 620 O O . ASP A 1 89 ? 11.958 4.496 -12.188 1.00 94.56 89 ASP A O 1
ATOM 624 N N . PHE A 1 90 ? 13.279 6.302 -12.367 1.00 93.38 90 PHE A N 1
ATOM 625 C CA . PHE A 1 90 ? 12.515 7.131 -11.439 1.00 93.38 90 PHE A CA 1
ATOM 626 C C . PHE A 1 90 ? 11.104 7.434 -11.959 1.00 93.38 90 PHE A C 1
ATOM 628 O O . PHE A 1 90 ? 10.134 7.340 -11.205 1.00 93.38 90 PHE A O 1
ATOM 635 N N . GLU A 1 91 ? 10.945 7.730 -13.253 1.00 92.94 91 GLU A N 1
ATOM 636 C CA . GLU A 1 91 ? 9.616 7.891 -13.856 1.00 92.94 91 GLU A CA 1
ATOM 637 C C . GLU A 1 91 ? 8.771 6.615 -13.747 1.00 92.94 91 GLU A C 1
ATOM 639 O O . GLU A 1 91 ? 7.577 6.686 -13.437 1.00 92.94 91 GLU A O 1
ATOM 644 N N . ARG A 1 92 ? 9.372 5.437 -13.946 1.00 94.12 92 ARG A N 1
ATOM 645 C CA . ARG A 1 92 ? 8.683 4.149 -13.774 1.00 94.12 92 ARG A CA 1
ATOM 646 C C . ARG A 1 92 ? 8.258 3.915 -12.326 1.00 94.12 92 ARG A C 1
ATOM 648 O O . ARG A 1 92 ? 7.116 3.516 -12.090 1.00 94.12 92 ARG A O 1
ATOM 655 N N . GLN A 1 93 ? 9.130 4.213 -11.366 1.00 93.56 93 GLN A N 1
ATOM 656 C CA . GLN A 1 93 ? 8.825 4.102 -9.937 1.00 93.56 93 GLN A CA 1
ATOM 657 C C . GLN A 1 93 ? 7.688 5.040 -9.518 1.00 93.56 93 GLN A C 1
ATOM 659 O O . GLN A 1 93 ? 6.736 4.591 -8.879 1.00 93.56 93 GLN A O 1
ATOM 664 N N . LYS A 1 94 ? 7.729 6.311 -9.939 1.00 93.88 94 LYS A N 1
ATOM 665 C CA . LYS A 1 94 ? 6.657 7.283 -9.671 1.00 93.88 94 LYS A CA 1
ATOM 666 C C . LYS A 1 94 ? 5.316 6.839 -10.237 1.00 93.88 94 LYS A C 1
ATOM 668 O O . LYS A 1 94 ? 4.296 6.973 -9.568 1.00 93.88 94 LYS A O 1
ATOM 673 N N . ARG A 1 95 ? 5.313 6.309 -11.466 1.00 92.44 95 ARG A N 1
ATOM 674 C CA . ARG A 1 95 ? 4.096 5.758 -12.074 1.00 92.44 95 ARG A CA 1
ATOM 675 C C . ARG A 1 95 ? 3.572 4.605 -11.229 1.00 92.44 95 ARG A C 1
ATOM 677 O O . ARG A 1 95 ? 2.405 4.630 -10.871 1.00 92.44 95 ARG A O 1
ATOM 684 N N . TYR A 1 96 ? 4.427 3.653 -10.859 1.00 95.31 96 TYR A N 1
ATOM 685 C CA . TYR A 1 96 ? 4.045 2.476 -10.080 1.00 95.31 96 TYR A CA 1
ATOM 686 C C . TYR A 1 96 ? 3.485 2.817 -8.686 1.00 95.31 96 TYR A C 1
ATOM 688 O O . TYR A 1 96 ? 2.367 2.414 -8.371 1.00 95.31 96 TYR A O 1
ATOM 696 N N . ALA A 1 97 ? 4.215 3.588 -7.875 1.00 91.81 97 ALA A N 1
ATOM 697 C CA . ALA A 1 97 ? 3.894 3.874 -6.471 1.00 91.81 97 ALA A CA 1
ATOM 698 C C . ALA A 1 97 ? 3.473 5.340 -6.254 1.00 91.81 97 ALA A C 1
ATOM 700 O O . ALA A 1 97 ? 4.062 6.067 -5.454 1.00 91.81 97 ALA A O 1
ATOM 701 N N . ALA A 1 98 ? 2.448 5.787 -6.982 1.00 89.75 98 ALA A N 1
ATOM 702 C CA . ALA A 1 98 ? 2.068 7.200 -7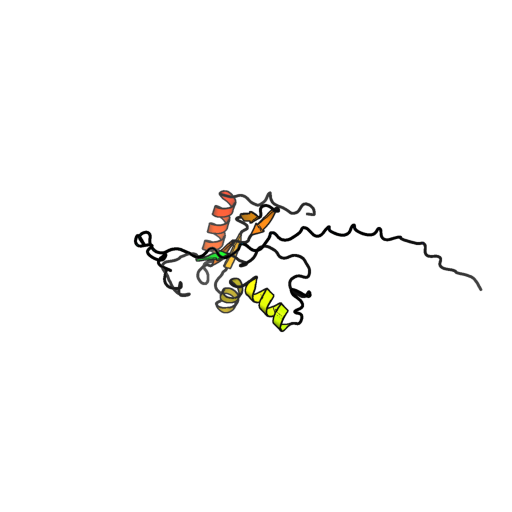.026 1.00 89.75 98 ALA A CA 1
ATOM 703 C C . ALA A 1 98 ? 1.488 7.750 -5.706 1.00 89.75 98 ALA A C 1
ATOM 705 O O . ALA A 1 98 ? 1.686 8.921 -5.388 1.00 89.75 98 ALA A O 1
ATOM 706 N N . PHE A 1 99 ? 0.760 6.932 -4.940 1.00 92.69 99 PHE A N 1
ATOM 707 C CA . PHE A 1 99 ? -0.008 7.418 -3.788 1.00 92.69 99 PHE A CA 1
ATOM 708 C C . PHE A 1 99 ? 0.783 7.532 -2.472 1.00 92.69 99 PHE A C 1
ATOM 710 O O . PHE A 1 99 ? 0.629 8.553 -1.798 1.00 92.69 99 PHE A O 1
ATOM 717 N N . PRO A 1 100 ? 1.645 6.569 -2.081 1.00 94.12 100 PRO A N 1
ATOM 718 C CA . PRO A 1 100 ? 2.325 6.614 -0.781 1.00 94.12 100 PRO A CA 1
ATOM 719 C C . PRO A 1 100 ? 3.198 7.857 -0.567 1.00 94.12 100 PRO A C 1
ATOM 721 O O . PRO A 1 100 ? 3.304 8.354 0.552 1.00 94.12 100 PRO A O 1
ATOM 724 N N . ALA A 1 101 ? 3.783 8.406 -1.638 1.00 92.56 101 ALA A N 1
ATOM 725 C CA . ALA A 1 101 ? 4.656 9.578 -1.560 1.00 92.56 101 ALA A CA 1
ATOM 726 C C . ALA A 1 101 ? 3.969 10.798 -0.918 1.00 92.56 101 ALA A C 1
ATOM 728 O O . ALA A 1 101 ? 4.601 11.524 -0.153 1.00 92.56 101 ALA A O 1
ATOM 729 N N . VAL A 1 102 ? 2.671 10.995 -1.172 1.00 92.25 102 VAL A N 1
ATOM 730 C CA . VAL A 1 102 ? 1.890 12.097 -0.585 1.00 92.25 102 VAL A CA 1
ATOM 731 C C . VAL A 1 102 ? 1.812 11.966 0.940 1.00 92.25 102 VAL A C 1
ATOM 733 O O . VAL A 1 102 ? 1.895 12.960 1.661 1.00 92.25 102 VAL A O 1
ATOM 736 N N . TYR A 1 103 ? 1.699 10.741 1.449 1.00 94.12 103 TYR A N 1
ATOM 737 C CA . TYR A 1 103 ? 1.513 10.476 2.876 1.00 94.12 103 TYR A CA 1
ATOM 738 C C . TYR A 1 103 ? 2.828 10.456 3.656 1.00 94.12 103 TYR A C 1
ATOM 740 O O . TYR A 1 103 ? 2.854 10.895 4.802 1.00 94.12 103 TYR A O 1
ATOM 748 N N . ASN A 1 104 ? 3.941 10.119 2.998 1.00 93.25 104 ASN A N 1
ATOM 749 C CA . ASN A 1 104 ? 5.280 10.342 3.555 1.00 93.25 104 ASN A CA 1
ATOM 750 C C . ASN A 1 104 ? 5.556 11.832 3.812 1.00 93.25 104 ASN A C 1
ATOM 752 O O . ASN A 1 104 ? 6.181 12.181 4.808 1.00 93.25 104 ASN A O 1
ATOM 756 N N . VAL A 1 105 ? 5.098 12.711 2.913 1.00 94.50 105 VAL A N 1
ATOM 757 C CA . VAL A 1 105 ? 5.307 14.165 3.029 1.00 94.50 105 VAL A CA 1
ATOM 758 C C . VAL A 1 105 ? 4.357 14.793 4.047 1.00 94.50 105 VAL A C 1
ATOM 760 O O . VAL A 1 105 ? 4.759 15.671 4.803 1.00 94.50 105 VAL A O 1
ATOM 763 N N . THR A 1 106 ? 3.094 14.366 4.066 1.00 93.06 106 THR A N 1
ATOM 764 C CA . THR A 1 106 ? 2.077 14.938 4.967 1.00 93.06 106 THR A CA 1
ATOM 765 C C . THR A 1 106 ? 2.131 14.370 6.385 1.00 93.06 106 THR A C 1
ATOM 767 O O . THR A 1 106 ? 1.582 14.983 7.296 1.00 93.06 106 THR A O 1
ATOM 770 N N . GLY A 1 107 ? 2.772 13.213 6.584 1.00 93.69 107 GLY A N 1
ATOM 771 C CA . GLY A 1 107 ? 2.886 12.550 7.886 1.00 93.69 107 GLY A CA 1
ATOM 772 C C . GLY A 1 107 ? 1.585 11.915 8.385 1.00 93.69 107 GLY A C 1
ATOM 773 O O . GLY A 1 107 ? 1.509 11.509 9.542 1.00 93.69 107 GLY A O 1
ATOM 774 N N . GLN A 1 108 ? 0.549 11.836 7.546 1.00 95.44 108 GLN A N 1
ATOM 775 C CA . GLN A 1 108 ? -0.687 11.141 7.899 1.00 95.44 108 GLN A CA 1
ATOM 776 C C . GLN A 1 108 ? -0.430 9.635 8.042 1.00 95.44 108 GLN A C 1
ATOM 778 O O . GLN A 1 108 ? 0.300 9.067 7.224 1.00 95.44 108 GLN A O 1
ATOM 783 N N . PRO A 1 109 ? -1.063 8.958 9.015 1.00 96.25 109 PRO A N 1
ATOM 784 C CA . PRO A 1 109 ? -0.942 7.518 9.124 1.00 96.25 109 PRO A CA 1
ATOM 785 C C . PRO A 1 109 ? -1.621 6.851 7.927 1.00 96.25 109 PRO A C 1
ATOM 787 O O . PRO A 1 109 ? -2.740 7.200 7.538 1.00 96.25 109 PRO A O 1
ATOM 790 N N . ALA A 1 110 ? -0.936 5.872 7.349 1.00 96.88 110 ALA A N 1
ATOM 791 C CA . ALA A 1 110 ? -1.429 5.079 6.238 1.00 96.88 110 ALA A CA 1
ATOM 792 C C . ALA A 1 110 ? -1.017 3.616 6.418 1.00 96.88 110 ALA A C 1
ATOM 794 O O . ALA A 1 110 ? 0.092 3.332 6.869 1.00 96.88 110 ALA A O 1
ATOM 795 N N . LEU A 1 111 ? -1.897 2.686 6.050 1.00 97.31 111 LEU A N 1
ATOM 796 C CA . LEU A 1 111 ? -1.597 1.254 6.039 1.00 97.31 111 LEU A CA 1
ATOM 797 C C . LEU A 1 111 ? -2.104 0.593 4.759 1.00 97.31 111 LEU A C 1
ATOM 799 O O . LEU A 1 111 ? -2.985 1.120 4.079 1.00 97.31 111 LEU A O 1
ATOM 803 N N . SER A 1 112 ? -1.540 -0.567 4.433 1.00 97.44 112 SER A N 1
ATOM 804 C CA . SER A 1 112 ? -1.918 -1.374 3.273 1.00 97.44 112 SER A CA 1
ATOM 805 C C . SER A 1 112 ? -2.510 -2.705 3.722 1.00 97.44 112 SER A C 1
ATOM 807 O O . SER A 1 112 ? -1.882 -3.413 4.506 1.00 97.44 112 SER A O 1
ATOM 809 N N . VAL A 1 113 ? -3.659 -3.081 3.160 1.00 97.00 113 VAL A N 1
ATOM 810 C CA . VAL A 1 113 ? -4.273 -4.412 3.316 1.00 97.00 113 VAL A CA 1
ATOM 811 C C . VAL A 1 113 ? -4.474 -5.086 1.950 1.00 97.00 113 VAL A C 1
ATOM 813 O O . VAL A 1 113 ? -4.842 -4.408 0.984 1.00 97.00 113 VAL A O 1
ATOM 816 N N . PRO A 1 114 ? -4.241 -6.405 1.818 1.00 96.00 114 PRO A N 1
ATOM 817 C CA . PRO A 1 114 ? -4.386 -7.112 0.549 1.00 96.00 114 PRO A CA 1
ATOM 818 C C . PRO A 1 114 ? -5.841 -7.561 0.355 1.00 96.00 114 PRO A C 1
ATOM 820 O O . PRO A 1 114 ? -6.230 -8.659 0.736 1.00 96.00 114 PRO A O 1
ATOM 823 N N . LEU A 1 115 ? -6.682 -6.705 -0.232 1.00 94.06 115 LEU A N 1
ATOM 824 C CA . LEU A 1 115 ? -8.107 -7.023 -0.434 1.00 94.06 115 LEU A CA 1
ATOM 825 C C . LEU A 1 115 ? -8.404 -7.677 -1.789 1.00 94.06 115 LEU A C 1
ATOM 827 O O . LEU A 1 115 ? -9.562 -8.006 -2.073 1.00 94.06 115 LEU A O 1
ATOM 831 N N . TRP A 1 116 ? -7.405 -7.828 -2.659 1.00 93.81 116 TRP A N 1
ATOM 832 C CA . TRP A 1 116 ? -7.605 -8.372 -3.998 1.00 93.81 116 TRP A CA 1
ATOM 833 C C . TRP A 1 116 ? -6.343 -9.040 -4.556 1.00 93.81 116 TRP A C 1
ATOM 835 O O . TRP A 1 116 ? -5.225 -8.687 -4.188 1.00 93.81 116 TRP A O 1
ATOM 845 N N . TRP A 1 117 ? -6.545 -10.002 -5.459 1.00 94.62 117 TRP A N 1
ATOM 846 C CA . TRP A 1 117 ? -5.497 -10.728 -6.177 1.00 94.62 117 TRP A CA 1
ATOM 847 C C . TRP A 1 117 ? -5.808 -10.766 -7.668 1.00 94.62 117 TRP A C 1
ATOM 849 O O . TRP A 1 117 ? -6.971 -10.926 -8.043 1.00 94.62 117 TRP A O 1
ATOM 859 N N . THR A 1 118 ? -4.771 -10.660 -8.502 1.00 94.75 118 THR A N 1
ATOM 860 C CA . THR A 1 118 ? -4.902 -10.824 -9.954 1.00 94.75 118 THR A CA 1
ATOM 861 C C . THR A 1 118 ? -5.342 -12.244 -10.312 1.00 94.75 118 THR A C 1
ATOM 863 O O . THR A 1 118 ? -5.187 -13.154 -9.489 1.00 94.75 118 THR A O 1
ATOM 866 N N . PRO A 1 119 ? -5.861 -12.479 -11.533 1.00 94.69 119 PRO A N 1
ATOM 867 C CA . PRO A 1 119 ? -6.119 -13.837 -12.019 1.00 94.69 119 PRO A CA 1
ATOM 868 C C . PRO A 1 119 ? -4.882 -14.749 -11.953 1.00 94.69 119 PRO A C 1
ATOM 870 O O . PRO A 1 119 ? -5.014 -15.953 -11.760 1.00 94.69 119 PRO A O 1
ATOM 873 N N . GLU A 1 120 ? -3.682 -14.171 -12.038 1.00 93.25 120 GLU A N 1
ATOM 874 C CA . GLU A 1 120 ? -2.388 -14.856 -11.916 1.00 93.25 120 GLU A CA 1
ATOM 875 C C . GLU A 1 120 ? -1.940 -15.053 -10.454 1.00 93.25 120 GLU A C 1
ATOM 877 O O . GLU A 1 120 ? -0.843 -15.547 -10.201 1.00 93.25 120 GLU A O 1
ATOM 882 N N . GLY A 1 121 ? -2.762 -14.662 -9.477 1.00 93.25 121 GLY A N 1
ATOM 883 C CA . GLY A 1 121 ? -2.486 -14.851 -8.054 1.00 93.25 121 GLY A CA 1
ATOM 884 C C . GLY A 1 121 ? -1.546 -13.812 -7.438 1.00 93.25 121 GLY A C 1
ATOM 885 O O . GLY A 1 121 ? -1.010 -14.056 -6.357 1.00 93.25 121 GLY A O 1
ATOM 886 N N . LEU A 1 122 ? -1.352 -12.651 -8.071 1.00 94.19 122 LEU A N 1
ATOM 887 C CA . LEU A 1 122 ? -0.514 -11.577 -7.528 1.00 94.19 122 LEU A CA 1
ATOM 888 C C . LEU A 1 122 ? -1.330 -10.648 -6.610 1.00 94.19 122 LEU A C 1
ATOM 890 O O . LEU A 1 122 ? -2.414 -10.224 -7.009 1.00 94.19 122 LEU A O 1
ATOM 894 N N . PRO A 1 123 ? -0.847 -10.289 -5.407 1.00 95.31 123 PRO A N 1
ATOM 895 C CA . PRO A 1 123 ? -1.600 -9.444 -4.482 1.00 95.31 123 PRO A CA 1
ATOM 896 C C . PRO A 1 123 ? -1.673 -7.986 -4.962 1.00 95.31 123 PRO A C 1
ATOM 898 O O . PRO A 1 123 ? -0.695 -7.439 -5.476 1.00 95.31 123 PRO A O 1
ATOM 901 N N . ILE A 1 124 ? -2.814 -7.335 -4.726 1.00 95.31 124 ILE A N 1
ATOM 902 C CA . ILE A 1 124 ? -3.020 -5.895 -4.926 1.00 95.31 124 ILE A CA 1
ATOM 903 C C . ILE A 1 124 ? -3.321 -5.236 -3.580 1.00 95.31 124 ILE A C 1
ATOM 905 O O . ILE A 1 124 ? -4.272 -5.595 -2.884 1.00 95.31 124 ILE A O 1
ATOM 909 N N . GLY A 1 125 ? -2.487 -4.258 -3.225 1.00 95.31 125 GLY A N 1
ATOM 910 C CA . GLY A 1 125 ? -2.605 -3.506 -1.982 1.00 95.31 125 GLY A CA 1
ATOM 911 C C . GLY A 1 125 ? -3.673 -2.418 -2.054 1.00 95.31 125 GLY A C 1
ATOM 912 O O . GLY A 1 125 ? -3.684 -1.594 -2.975 1.00 95.31 125 GLY A O 1
ATOM 913 N N . THR A 1 126 ? -4.513 -2.379 -1.028 1.00 96.25 126 THR A N 1
ATOM 914 C CA . THR A 1 126 ? -5.474 -1.310 -0.769 1.00 96.25 126 THR A CA 1
ATOM 915 C C . THR A 1 126 ? -4.953 -0.438 0.365 1.00 96.25 126 THR A C 1
ATOM 917 O O . THR A 1 126 ? -4.713 -0.932 1.465 1.00 96.25 126 THR A O 1
ATOM 920 N N . MET A 1 127 ? -4.788 0.854 0.102 1.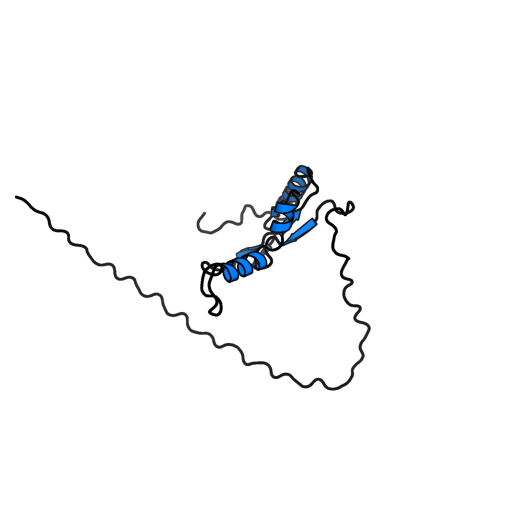00 97.44 127 MET A N 1
ATOM 921 C CA . MET A 1 127 ? -4.289 1.830 1.058 1.00 97.44 127 MET A CA 1
ATOM 922 C C . MET A 1 127 ? -5.438 2.495 1.813 1.00 97.44 127 MET A C 1
ATOM 924 O O . MET A 1 127 ? -6.375 3.019 1.202 1.00 97.44 127 MET A O 1
ATOM 928 N N . LEU A 1 128 ? -5.327 2.504 3.138 1.00 97.19 128 LEU A N 1
ATOM 929 C CA . LEU A 1 128 ? -6.203 3.227 4.053 1.00 97.19 128 LEU A CA 1
ATOM 930 C C . LEU A 1 128 ? -5.404 4.360 4.681 1.00 97.19 128 LEU A C 1
ATOM 932 O O . LEU A 1 128 ? -4.348 4.106 5.256 1.00 97.19 128 LEU A O 1
ATOM 936 N N . VAL A 1 129 ? -5.908 5.587 4.582 1.00 96.44 129 VAL A N 1
ATOM 937 C CA . VAL A 1 129 ? -5.246 6.775 5.133 1.00 96.44 129 VAL A CA 1
ATOM 938 C C . VAL A 1 129 ? -6.145 7.439 6.156 1.00 96.44 129 VAL A C 1
ATOM 940 O O . VAL A 1 129 ? -7.298 7.761 5.861 1.00 96.44 129 VAL A O 1
ATOM 943 N N . GLY A 1 130 ? -5.603 7.639 7.350 1.00 94.50 130 GLY A N 1
ATOM 944 C CA . GLY A 1 130 ? -6.288 8.253 8.476 1.00 94.50 130 GLY A CA 1
ATOM 945 C C . GLY A 1 130 ? -5.938 9.727 8.632 1.00 94.50 130 GLY A C 1
ATOM 946 O O . GLY A 1 130 ? -5.157 10.320 7.879 1.00 94.50 130 GLY A O 1
ATOM 947 N N . ARG A 1 131 ? -6.527 10.334 9.655 1.00 91.88 131 ARG A N 1
ATOM 948 C CA . ARG A 1 131 ? -6.119 11.661 10.121 1.00 91.88 131 ARG A CA 1
ATOM 949 C C . ARG A 1 131 ? -4.863 11.546 10.985 1.00 91.88 131 ARG A C 1
ATOM 951 O O . ARG A 1 131 ? -4.592 10.460 11.498 1.00 91.88 131 ARG A O 1
ATOM 958 N N . PRO A 1 132 ? -4.105 12.640 11.165 1.00 92.56 132 PRO A N 1
ATOM 959 C CA . PRO A 1 132 ? -2.991 12.652 12.108 1.00 92.56 132 PRO A CA 1
ATOM 960 C C . PRO A 1 132 ? -3.409 12.093 13.477 1.00 92.56 132 PRO A C 1
ATOM 962 O O . PRO A 1 132 ? -4.443 12.501 14.004 1.00 92.56 132 PRO A O 1
ATOM 965 N N . ALA A 1 133 ? -2.608 11.172 14.023 1.00 91.12 133 ALA A N 1
ATOM 966 C CA . ALA A 1 133 ? -2.833 10.496 15.306 1.00 91.12 133 ALA A CA 1
ATOM 967 C C . ALA A 1 133 ? -4.103 9.608 15.409 1.00 91.12 133 ALA A C 1
ATOM 969 O O . ALA A 1 133 ? -4.562 9.309 16.512 1.00 91.12 133 ALA A O 1
ATOM 970 N N . GLU A 1 134 ? -4.699 9.183 14.284 1.00 92.88 134 GLU A N 1
ATOM 971 C CA . GLU A 1 134 ? -5.840 8.246 14.255 1.00 92.88 134 GLU A CA 1
ATOM 972 C C . GLU A 1 134 ? -5.452 6.808 13.838 1.00 92.88 134 GLU A C 1
ATOM 974 O O . GLU A 1 134 ? -6.229 6.093 13.195 1.00 92.88 134 GLU A O 1
ATOM 979 N N . GLU A 1 135 ? -4.264 6.333 14.216 1.00 95.62 135 GLU A N 1
ATOM 980 C CA . GLU A 1 135 ? -3.783 4.975 13.917 1.00 95.62 135 GLU A CA 1
ATOM 981 C C . GLU A 1 135 ? -4.732 3.899 14.465 1.00 95.62 135 GLU A C 1
ATOM 983 O O . GLU A 1 135 ? -4.998 2.906 13.789 1.00 95.62 135 GLU A O 1
ATOM 988 N N . THR A 1 136 ? -5.313 4.114 15.651 1.00 95.62 136 THR A N 1
ATOM 989 C CA . THR A 1 136 ? -6.284 3.189 16.260 1.00 95.62 136 THR A CA 1
ATOM 990 C C . THR A 1 136 ? -7.513 2.984 15.374 1.00 95.62 136 THR A C 1
ATOM 992 O O . THR A 1 136 ? -8.004 1.860 15.253 1.00 95.62 136 THR A O 1
ATOM 995 N N . THR A 1 137 ? -7.996 4.043 14.713 1.00 93.62 137 THR A N 1
ATOM 996 C CA . THR A 1 137 ? -9.118 3.959 13.765 1.00 93.62 137 THR A CA 1
ATOM 997 C C . THR A 1 137 ? -8.740 3.096 12.565 1.00 93.62 137 THR A C 1
ATOM 999 O O . THR A 1 137 ? -9.520 2.236 12.155 1.00 93.62 137 THR A O 1
ATOM 1002 N N . LEU A 1 138 ? -7.534 3.287 12.022 1.00 96.00 138 LEU A N 1
ATOM 1003 C CA . LEU A 1 138 ? -7.042 2.505 10.888 1.00 96.00 138 LEU A CA 1
ATOM 1004 C C . LEU A 1 138 ? -6.848 1.032 11.240 1.00 96.00 138 LEU A C 1
ATOM 1006 O O . LEU A 1 138 ? -7.296 0.174 10.484 1.00 96.00 138 LEU A O 1
ATOM 1010 N N . LEU A 1 139 ? -6.232 0.736 12.384 1.00 97.38 139 LEU A N 1
ATOM 1011 C CA . LEU A 1 139 ? -6.025 -0.636 12.850 1.00 97.38 139 LEU A CA 1
ATOM 1012 C C . LEU A 1 139 ? -7.358 -1.342 13.123 1.00 97.38 139 LEU A C 1
ATOM 1014 O O . LEU A 1 139 ? -7.543 -2.481 12.706 1.00 97.38 139 LEU A O 1
ATOM 1018 N N . SER A 1 140 ? -8.319 -0.646 13.738 1.00 97.00 140 SER A N 1
ATOM 1019 C CA . SER A 1 140 ? -9.666 -1.187 13.975 1.00 97.00 140 SER A CA 1
ATOM 1020 C C . SER A 1 140 ? -10.401 -1.492 12.668 1.00 97.00 140 SER A C 1
ATOM 1022 O O . SER A 1 140 ? -11.084 -2.510 12.564 1.00 97.00 140 SER A O 1
ATOM 1024 N N . LEU A 1 141 ? -10.264 -0.627 11.658 1.00 96.06 141 LEU A N 1
ATOM 1025 C CA . LEU A 1 141 ? -10.835 -0.867 10.333 1.00 96.06 141 LEU A CA 1
ATOM 1026 C C . LEU A 1 141 ? -10.129 -2.026 9.617 1.00 96.06 141 LEU A C 1
ATOM 1028 O O . LEU A 1 141 ? -10.796 -2.855 9.005 1.00 96.06 141 LEU A O 1
ATOM 1032 N N . ALA A 1 142 ? -8.801 -2.109 9.702 1.00 97.31 142 ALA A N 1
ATOM 1033 C CA . ALA A 1 142 ? -8.033 -3.209 9.127 1.00 97.31 142 ALA A CA 1
ATOM 1034 C C . ALA A 1 142 ? -8.442 -4.561 9.732 1.00 97.31 142 ALA A C 1
ATOM 1036 O O . ALA A 1 142 ? -8.658 -5.503 8.977 1.00 97.31 142 ALA A O 1
ATOM 1037 N N . ALA A 1 143 ? -8.642 -4.630 11.053 1.00 97.81 143 ALA A N 1
ATOM 1038 C CA . ALA A 1 143 ? -9.133 -5.828 11.734 1.00 97.81 143 ALA A CA 1
ATOM 1039 C C . ALA A 1 143 ? -10.530 -6.245 11.241 1.00 97.81 143 ALA A C 1
ATOM 1041 O O . ALA A 1 143 ? -10.738 -7.398 10.880 1.00 97.81 143 ALA A O 1
ATOM 1042 N N . GLN A 1 144 ? -11.471 -5.303 11.115 1.00 97.62 144 GLN A N 1
ATOM 1043 C CA . GLN A 1 144 ? -12.804 -5.595 10.558 1.00 97.62 144 GLN A CA 1
ATOM 1044 C C . GLN A 1 144 ? -12.737 -6.075 9.098 1.00 97.62 144 GLN A C 1
ATOM 1046 O O . GLN A 1 144 ? -13.500 -6.945 8.666 1.00 97.62 144 GLN A O 1
ATOM 1051 N N . LEU A 1 145 ? -11.821 -5.511 8.308 1.00 97.06 145 LEU A N 1
ATOM 1052 C CA . LEU A 1 145 ? -11.573 -5.964 6.941 1.00 97.06 145 LEU A CA 1
ATOM 1053 C C . LEU A 1 145 ? -10.973 -7.374 6.909 1.00 97.06 145 LEU A C 1
ATOM 1055 O O . LEU A 1 145 ? -11.359 -8.163 6.049 1.00 97.06 145 LEU A O 1
ATOM 1059 N N . GLU A 1 146 ? -10.084 -7.702 7.842 1.00 97.62 146 GLU A N 1
ATOM 1060 C CA . GLU A 1 146 ? -9.479 -9.029 7.962 1.00 97.62 146 GLU A CA 1
ATOM 1061 C C . GLU A 1 146 ? -10.503 -10.082 8.383 1.00 97.62 146 GLU A C 1
ATOM 1063 O O . GLU A 1 146 ? -10.575 -11.144 7.771 1.00 97.62 146 GLU A O 1
ATOM 1068 N N . GLU A 1 147 ? -11.354 -9.772 9.361 1.00 97.69 147 GLU A N 1
ATOM 1069 C CA . GLU A 1 147 ? -12.444 -10.653 9.790 1.00 97.69 147 GLU A CA 1
ATOM 1070 C C . GLU A 1 147 ? -13.451 -10.904 8.659 1.00 97.69 147 GLU A C 1
ATOM 1072 O O . GLU A 1 147 ? -13.883 -12.036 8.439 1.00 97.69 147 GLU A O 1
ATOM 1077 N N . SER A 1 148 ? -13.812 -9.858 7.908 1.00 97.00 148 SER A N 1
ATOM 1078 C CA . SER A 1 148 ? -14.787 -9.972 6.813 1.00 97.00 148 SER A CA 1
ATOM 1079 C C . SER A 1 148 ? -14.219 -10.615 5.547 1.00 97.00 148 SER A C 1
ATOM 1081 O O . SER A 1 148 ? -14.962 -11.246 4.789 1.00 97.00 148 SER A O 1
ATOM 1083 N N . ARG A 1 149 ? -12.918 -10.456 5.280 1.00 95.00 149 ARG A N 1
ATOM 1084 C CA . ARG A 1 149 ? -12.233 -11.008 4.102 1.00 95.00 149 ARG A CA 1
ATOM 1085 C C . ARG A 1 149 ? -10.856 -11.559 4.492 1.00 95.00 149 ARG A C 1
ATOM 1087 O O . ARG A 1 149 ? -9.851 -10.961 4.119 1.00 95.00 149 ARG A O 1
ATOM 1094 N N . PRO A 1 150 ? -10.786 -12.719 5.167 1.00 95.44 150 PRO A N 1
ATOM 1095 C CA . PRO A 1 150 ? -9.526 -13.244 5.684 1.00 95.44 150 PRO A CA 1
ATOM 1096 C C . PRO A 1 150 ? -8.487 -13.475 4.586 1.00 95.44 150 PRO A C 1
ATOM 1098 O O . PRO A 1 150 ? -8.767 -14.135 3.585 1.00 95.44 150 PRO A O 1
ATOM 1101 N N . TRP A 1 151 ? -7.262 -12.995 4.798 1.00 95.62 151 TRP A N 1
ATOM 1102 C CA . TRP A 1 151 ? -6.131 -13.191 3.879 1.00 95.62 151 TRP A CA 1
ATOM 1103 C C . TRP A 1 151 ? -4.961 -13.956 4.497 1.00 95.62 151 TRP A C 1
ATOM 1105 O O . TRP A 1 151 ? -4.044 -14.318 3.772 1.00 95.62 151 TRP A O 1
ATOM 1115 N N . ALA A 1 152 ? -4.990 -14.267 5.796 1.00 94.06 152 ALA A N 1
ATOM 1116 C CA . ALA A 1 152 ? -3.894 -14.954 6.492 1.00 94.06 152 ALA A CA 1
ATOM 1117 C C . ALA A 1 152 ? -3.507 -16.317 5.876 1.00 94.06 152 ALA A C 1
ATOM 1119 O O . ALA A 1 152 ? -2.371 -16.759 5.994 1.00 94.06 152 ALA A O 1
ATOM 1120 N N . HIS A 1 153 ? -4.437 -16.974 5.177 1.00 93.62 153 HIS A N 1
ATOM 1121 C CA . HIS A 1 153 ? -4.196 -18.234 4.465 1.00 93.62 153 HIS A CA 1
ATOM 1122 C C . HIS A 1 153 ? -3.525 -18.052 3.088 1.00 93.62 153 HIS A C 1
ATOM 1124 O O . HIS A 1 153 ? -3.187 -19.035 2.433 1.00 93.62 153 HIS A O 1
ATOM 1130 N N . ARG A 1 154 ? -3.378 -16.814 2.597 1.00 92.31 154 ARG A N 1
ATOM 1131 C CA . ARG A 1 154 ? -2.778 -16.490 1.296 1.00 92.31 154 ARG A CA 1
ATOM 1132 C C . ARG A 1 154 ? -1.300 -16.174 1.487 1.00 92.31 154 ARG A C 1
ATOM 1134 O O . ARG A 1 154 ? -0.941 -15.053 1.833 1.00 92.31 154 ARG A O 1
ATOM 1141 N N . HIS A 1 155 ? -0.445 -17.142 1.193 1.00 89.88 155 HIS A N 1
ATOM 1142 C CA . HIS A 1 155 ? 1.005 -16.976 1.217 1.00 89.88 155 HIS A CA 1
ATOM 1143 C C . HIS A 1 155 ? 1.641 -17.508 -0.079 1.00 89.88 155 HIS A C 1
ATOM 1145 O O . HIS A 1 155 ? 1.026 -18.317 -0.781 1.00 89.88 155 HIS A O 1
ATOM 1151 N N . PRO A 1 156 ? 2.860 -17.060 -0.434 1.00 88.62 156 PRO A N 1
ATOM 1152 C CA . PRO A 1 156 ? 3.622 -17.660 -1.525 1.00 88.62 156 PRO A CA 1
ATOM 1153 C C . PRO A 1 156 ? 3.891 -19.149 -1.266 1.00 88.62 156 PRO A C 1
ATOM 1155 O O . PRO A 1 156 ? 3.970 -19.585 -0.121 1.00 88.62 156 PRO A O 1
ATOM 1158 N N . ALA A 1 157 ? 4.104 -19.929 -2.327 1.00 87.81 157 ALA A N 1
ATOM 1159 C CA . ALA A 1 157 ? 4.435 -21.354 -2.202 1.00 87.81 157 ALA A CA 1
ATOM 1160 C C . ALA A 1 157 ? 5.786 -21.613 -1.504 1.00 87.81 157 ALA A C 1
ATOM 1162 O O . ALA A 1 157 ? 6.040 -22.719 -1.045 1.00 87.81 157 ALA A O 1
ATOM 1163 N N . THR A 1 158 ? 6.656 -20.604 -1.452 1.00 88.88 158 THR A N 1
ATOM 1164 C CA . THR A 1 158 ? 8.033 -20.687 -0.949 1.00 88.88 158 THR A CA 1
ATOM 1165 C C . THR A 1 158 ? 8.198 -20.085 0.448 1.00 88.88 158 THR A C 1
ATOM 1167 O O . THR A 1 158 ? 9.267 -19.553 0.744 1.00 88.88 158 THR A O 1
ATOM 1170 N N . TRP A 1 159 ? 7.131 -20.056 1.248 1.00 76.38 159 TRP A N 1
ATOM 1171 C CA . TRP A 1 159 ? 7.155 -19.503 2.604 1.00 76.38 159 TRP A CA 1
ATOM 1172 C C . TRP A 1 159 ? 7.775 -20.469 3.612 1.00 76.38 159 TRP A C 1
ATOM 1174 O O . TRP A 1 159 ? 7.567 -21.693 3.448 1.00 76.38 159 TRP A O 1
#

Sequence (159 aa):
MGAVGHHAAGGRVAGAPAASAHPLPPRARAGAVGPGRDAGDVHPPRLRPPVHPGDQRLRVLLAPVCTLPPRPVGWFDGPVDGVTGGAADFERQKRYAAFPAVYNVTGQPALSVPLWWTPEGLPIGTMLVGRPAEETTLLSLAAQLEESRPWAHRHPATW

pLDDT: mean 74.36, std 25.64, range [31.2, 97.81]